Protein AF-A0A2S2QW26-F1 (afdb_monomer_lite)

Foldseek 3Di:
DVVVVVVVVVVVVVVVVVVVVVVVVVVVVVVPDPPDDPDDPVRVVVVVVCVVAWDADPVRDIGGHDDDDDCVVVVCPCVVVVVVVVVVVVVVVCVVDVVVVCVVVPPD

Secondary structure (DSSP, 8-state):
-HHHHHHHHHHHHHHHHHHHHHHHHHHHHHH---SS----HHHHHHHHHHHHHEEE-TTSPEEE---PPTTHHHHTTTHHHHHHHHHHHHHHHHHH-HHHHHHHHT--

Organism: NCBI:txid143950

Sequence (108 aa):
MNDIKLNSYLSTKKHQYELLDDKIELFWKMEELPSKHIFTDEQKLYLTHFSENVYQNEDGKSIVKLPFKVNCNQQLGNSFNSALRRFLSLEKRLLKDSELNVKYKCLC

Structure (mmCIF, N/CA/C/O backbone):
data_AF-A0A2S2QW26-F1
#
_entry.id   AF-A0A2S2QW26-F1
#
loop_
_atom_site.group_PDB
_atom_site.id
_atom_site.type_symbol
_atom_site.label_atom_id
_atom_site.label_alt_id
_atom_site.label_comp_id
_atom_site.label_asym_id
_atom_site.label_entity_id
_atom_site.label_seq_id
_atom_site.pdbx_PDB_ins_code
_atom_site.Cartn_x
_atom_site.Cartn_y
_atom_site.Cartn_z
_atom_site.occupancy
_atom_site.B_iso_or_equiv
_atom_site.auth_seq_id
_atom_site.auth_comp_id
_atom_site.auth_asym_id
_atom_site.auth_atom_id
_atom_site.pdbx_PDB_model_num
ATOM 1 N N . MET A 1 1 ? -60.971 -8.876 40.908 1.00 54.41 1 MET A N 1
ATOM 2 C CA . MET A 1 1 ? -59.787 -9.766 41.044 1.00 54.41 1 MET A CA 1
ATOM 3 C C . MET A 1 1 ? -58.929 -9.795 39.770 1.00 54.41 1 MET A C 1
ATOM 5 O O . MET A 1 1 ? -57.712 -9.774 39.891 1.00 54.41 1 MET A O 1
ATOM 9 N N . ASN A 1 2 ? -59.525 -9.813 38.566 1.00 59.94 2 ASN A N 1
ATOM 10 C CA . ASN A 1 2 ? -58.796 -9.898 37.288 1.00 59.94 2 ASN A CA 1
ATOM 11 C C . ASN A 1 2 ? -58.067 -8.605 36.878 1.00 59.94 2 ASN A C 1
ATOM 13 O O . ASN A 1 2 ? -56.944 -8.688 36.390 1.00 59.94 2 ASN A O 1
ATOM 17 N N . ASP A 1 3 ? -58.632 -7.427 37.157 1.00 64.19 3 ASP A N 1
ATOM 18 C CA . ASP A 1 3 ? -58.016 -6.144 36.773 1.00 64.19 3 ASP A CA 1
ATOM 19 C C . ASP A 1 3 ? -56.718 -5.854 37.535 1.00 64.19 3 ASP A C 1
ATOM 21 O O . ASP A 1 3 ? -55.751 -5.345 36.980 1.00 64.19 3 ASP A O 1
ATOM 25 N N . ILE A 1 4 ? -56.651 -6.264 38.804 1.00 70.69 4 ILE A N 1
ATOM 26 C CA . ILE A 1 4 ? -55.452 -6.117 39.645 1.00 70.69 4 ILE A CA 1
ATOM 27 C C . ILE A 1 4 ? -54.311 -6.989 39.102 1.00 70.69 4 ILE A C 1
ATOM 29 O O . ILE A 1 4 ? -53.164 -6.551 39.041 1.00 70.69 4 ILE A O 1
ATOM 33 N N . LYS A 1 5 ? -54.638 -8.206 38.649 1.00 74.50 5 LYS A N 1
ATOM 34 C CA . LYS A 1 5 ? -53.684 -9.152 38.053 1.00 74.50 5 LYS A CA 1
ATOM 35 C C . LYS A 1 5 ? -53.174 -8.673 36.691 1.00 74.50 5 LYS A C 1
ATOM 37 O O . LYS A 1 5 ? -51.989 -8.819 36.391 1.00 74.50 5 LYS A O 1
ATOM 42 N N . LEU A 1 6 ? -54.055 -8.079 35.885 1.00 74.06 6 LEU A N 1
ATOM 43 C CA . LEU A 1 6 ? -53.692 -7.499 34.594 1.00 74.06 6 LEU A CA 1
ATOM 44 C C . LEU A 1 6 ? -52.777 -6.282 34.777 1.00 74.06 6 LEU A C 1
ATOM 46 O O . LEU A 1 6 ? -51.731 -6.201 34.141 1.00 74.06 6 LEU A O 1
ATOM 50 N N . ASN A 1 7 ? -53.101 -5.396 35.720 1.00 77.81 7 ASN A N 1
ATOM 51 C CA . ASN A 1 7 ? -52.278 -4.229 36.035 1.00 77.81 7 ASN A CA 1
ATOM 52 C C . ASN A 1 7 ? -50.908 -4.616 36.610 1.00 77.81 7 ASN A C 1
ATOM 54 O O . ASN A 1 7 ? -49.900 -4.016 36.235 1.00 77.81 7 ASN A O 1
ATOM 58 N N . SER A 1 8 ? -50.829 -5.657 37.450 1.00 81.62 8 SER A N 1
ATOM 59 C CA . SER A 1 8 ? -49.536 -6.154 37.937 1.00 81.62 8 SER A CA 1
ATOM 60 C C . SER A 1 8 ? -48.674 -6.740 36.816 1.00 81.62 8 SER A C 1
ATOM 62 O O . SER A 1 8 ? -47.463 -6.524 36.806 1.00 81.62 8 SER A O 1
ATOM 64 N N . TYR A 1 9 ? -49.286 -7.443 35.854 1.00 74.81 9 TYR A N 1
ATOM 65 C CA . TYR A 1 9 ? -48.593 -8.006 34.689 1.00 74.81 9 TYR A CA 1
ATOM 66 C C . TYR A 1 9 ? -48.096 -6.917 33.731 1.00 74.81 9 TYR A C 1
ATOM 68 O O . TYR A 1 9 ? -46.954 -6.954 33.280 1.00 74.81 9 TYR A O 1
ATOM 76 N N . LEU A 1 10 ? -48.928 -5.912 33.454 1.00 76.81 10 LEU A N 1
ATOM 77 C CA . LEU A 1 10 ? -48.550 -4.777 32.611 1.00 76.81 10 LEU A CA 1
ATOM 78 C C . LEU A 1 10 ? -47.431 -3.946 33.252 1.00 76.81 10 LEU A C 1
ATOM 80 O O . LEU A 1 10 ? -46.500 -3.549 32.558 1.00 76.81 10 LEU A O 1
ATOM 84 N N . SER A 1 11 ? -47.472 -3.751 34.574 1.00 79.75 11 SER A N 1
ATOM 85 C CA . SER A 1 11 ? -46.422 -3.055 35.328 1.00 79.75 11 SER A CA 1
ATOM 86 C C . SER A 1 11 ? -45.085 -3.809 35.300 1.00 79.75 11 SER A C 1
ATOM 88 O O . SER A 1 11 ? -44.043 -3.225 35.015 1.00 79.75 11 SER A O 1
ATOM 90 N N . THR A 1 12 ? -45.107 -5.133 35.490 1.00 74.06 12 THR A N 1
ATOM 91 C CA . THR A 1 12 ? -43.890 -5.963 35.396 1.00 74.06 12 THR A CA 1
ATOM 92 C C . THR A 1 12 ? -43.341 -6.037 33.977 1.00 74.06 12 THR A C 1
ATOM 94 O O . THR A 1 12 ? -42.130 -5.951 33.799 1.00 74.06 12 THR A O 1
ATOM 97 N N . LYS A 1 13 ? -44.200 -6.138 32.954 1.00 83.06 13 LYS A N 1
ATOM 98 C CA . LYS A 1 13 ? -43.773 -6.062 31.550 1.00 83.06 13 LYS A CA 1
ATOM 99 C C . LYS A 1 13 ? -43.137 -4.714 31.226 1.00 83.06 13 LYS A C 1
ATOM 101 O O . LYS A 1 13 ? -42.073 -4.695 30.623 1.00 83.06 13 LYS A O 1
ATOM 106 N N . LYS A 1 14 ? -43.752 -3.608 31.652 1.00 85.56 14 LYS A N 1
ATOM 107 C CA . LYS A 1 14 ? -43.215 -2.256 31.458 1.00 85.56 14 LYS A CA 1
ATOM 108 C C . LYS A 1 14 ? -41.837 -2.104 32.105 1.00 85.56 14 LYS A C 1
ATOM 110 O O . LYS A 1 14 ? -40.904 -1.691 31.431 1.00 85.56 14 LYS A O 1
ATOM 115 N N . HIS A 1 15 ? -41.695 -2.548 33.351 1.00 82.81 15 HIS A N 1
ATOM 116 C CA . HIS A 1 15 ? -40.413 -2.523 34.050 1.00 82.81 15 HIS A CA 1
ATOM 117 C C . HIS A 1 15 ? -39.346 -3.396 33.364 1.00 82.81 15 HIS A C 1
ATOM 119 O O . HIS A 1 15 ? -38.180 -3.023 33.307 1.00 82.81 15 HIS A O 1
ATOM 125 N N . GLN A 1 16 ? -39.730 -4.543 32.792 1.00 85.06 16 GLN A N 1
ATOM 126 C CA . GLN A 1 16 ? -38.810 -5.367 32.002 1.00 85.06 16 GLN A CA 1
ATOM 127 C C . GLN A 1 16 ? -38.340 -4.684 30.712 1.00 85.06 16 GLN A C 1
ATOM 129 O O . GLN A 1 16 ? -37.189 -4.885 30.333 1.00 85.06 16 GLN A O 1
ATOM 134 N N . TYR A 1 17 ? -39.200 -3.906 30.046 1.00 87.38 17 TYR A N 1
ATOM 135 C CA . TYR A 1 17 ? -38.806 -3.128 28.868 1.00 87.38 17 TYR A CA 1
ATOM 136 C C . TYR A 1 17 ? -37.903 -1.948 29.241 1.00 87.38 17 TYR A C 1
ATOM 138 O O . TYR A 1 17 ? -36.896 -1.753 28.577 1.00 87.38 17 TYR A O 1
ATOM 146 N N . GLU A 1 18 ? -38.185 -1.244 30.341 1.00 88.44 18 GLU A N 1
ATOM 147 C CA . GLU A 1 18 ? -37.310 -0.178 30.861 1.00 88.44 18 GLU A CA 1
ATOM 148 C C . GLU A 1 18 ? -35.910 -0.721 31.200 1.00 88.44 18 GLU A C 1
ATOM 150 O O . GLU A 1 18 ? -34.906 -0.192 30.737 1.00 88.44 18 GLU A O 1
ATOM 155 N N . LEU A 1 19 ? -35.832 -1.864 31.894 1.00 91.00 19 LEU A N 1
ATOM 156 C CA . LEU A 1 19 ? -34.559 -2.537 32.188 1.00 91.00 19 LEU A CA 1
ATOM 157 C C . LEU A 1 19 ? -33.802 -3.007 30.937 1.00 91.00 19 LEU A C 1
ATOM 159 O O . LEU A 1 19 ? -32.590 -3.228 31.001 1.00 91.00 19 LEU A O 1
ATOM 163 N N . LEU A 1 20 ? -34.507 -3.268 29.835 1.00 91.94 20 LEU A N 1
ATOM 164 C CA . LEU A 1 20 ? -33.889 -3.657 28.571 1.00 91.94 20 LEU A CA 1
ATOM 165 C C . LEU A 1 20 ? -33.363 -2.430 27.827 1.00 91.94 20 LEU A C 1
ATOM 167 O O . LEU A 1 20 ? -32.231 -2.479 27.351 1.00 91.94 20 LEU A O 1
ATOM 171 N N . ASP A 1 21 ? -34.140 -1.351 27.775 1.00 93.62 21 ASP A N 1
ATOM 172 C CA . ASP A 1 21 ? -33.726 -0.079 27.179 1.00 93.62 21 ASP A CA 1
ATOM 173 C C . ASP A 1 21 ? -32.471 0.461 27.872 1.00 93.62 21 ASP A C 1
ATOM 175 O O . ASP A 1 21 ? -31.499 0.774 27.188 1.00 93.62 21 ASP A O 1
ATOM 179 N N . ASP A 1 22 ? -32.413 0.422 29.208 1.00 92.12 22 ASP A N 1
ATOM 180 C CA . ASP A 1 22 ? -31.226 0.821 29.977 1.00 92.12 22 ASP A CA 1
ATOM 181 C C . ASP A 1 22 ? -29.981 0.001 29.591 1.00 92.12 22 ASP A C 1
ATOM 183 O O . ASP A 1 22 ? -28.865 0.517 29.495 1.00 92.12 22 ASP A O 1
ATOM 187 N N . LYS A 1 23 ? -30.158 -1.306 29.355 1.00 91.62 23 LYS A N 1
ATOM 188 C CA . LYS A 1 23 ? -29.066 -2.202 28.947 1.00 91.62 23 LYS A CA 1
ATOM 189 C C . LYS A 1 23 ? -28.625 -1.957 27.512 1.00 91.62 23 LYS A C 1
ATOM 191 O O . LYS A 1 23 ? -27.433 -2.058 27.235 1.00 91.62 23 LYS A O 1
ATOM 196 N N . ILE A 1 24 ? -29.562 -1.666 26.613 1.00 91.12 24 ILE A N 1
ATOM 197 C CA . ILE A 1 24 ? -29.266 -1.329 25.219 1.00 91.12 24 ILE A CA 1
ATOM 198 C C . ILE A 1 24 ? -28.552 0.024 25.158 1.00 91.12 24 ILE A C 1
ATOM 200 O O . ILE A 1 24 ? -27.545 0.147 24.467 1.00 91.12 24 ILE A O 1
ATOM 204 N N . GLU A 1 25 ? -29.000 1.019 25.921 1.00 90.69 25 GLU A N 1
ATOM 205 C CA . GLU A 1 25 ? -28.332 2.317 26.019 1.00 90.69 25 GLU A CA 1
ATOM 206 C C . GLU A 1 25 ? -26.911 2.172 26.578 1.00 90.69 25 GLU A C 1
ATOM 208 O O . GLU A 1 25 ? -25.964 2.737 26.029 1.00 90.69 25 GLU A O 1
ATOM 213 N N . LEU A 1 26 ? -26.732 1.369 27.633 1.00 89.44 26 LEU A N 1
ATOM 214 C CA . LEU A 1 26 ? -25.410 1.075 28.182 1.00 89.44 26 LEU A CA 1
ATOM 215 C C . LEU A 1 26 ? -24.516 0.354 27.165 1.00 89.44 26 LEU A C 1
ATOM 217 O O . LEU A 1 26 ? -23.337 0.681 27.063 1.00 89.44 26 LEU A O 1
ATOM 221 N N . PHE A 1 27 ? -25.065 -0.599 26.409 1.00 88.25 27 PHE A N 1
ATOM 222 C CA . PHE A 1 27 ? -24.343 -1.300 25.348 1.00 88.25 27 PHE A CA 1
ATOM 223 C C . PHE A 1 27 ? -23.797 -0.312 24.309 1.00 88.25 27 PHE A C 1
ATOM 225 O O . PHE A 1 27 ? -22.596 -0.314 24.041 1.00 88.25 27 PHE A O 1
ATOM 232 N N . TRP A 1 28 ? -24.641 0.595 23.808 1.00 88.31 28 TRP A N 1
ATOM 233 C CA . TRP A 1 28 ? -24.219 1.602 22.833 1.00 88.31 28 TRP A CA 1
ATOM 234 C C . TRP A 1 28 ? -23.196 2.588 23.402 1.00 88.31 28 TRP A C 1
ATOM 236 O O . TRP A 1 28 ? -22.207 2.879 22.738 1.00 88.31 28 TRP A O 1
ATOM 246 N N . LYS A 1 29 ? -23.358 3.033 24.654 1.00 84.75 29 LYS A N 1
ATOM 247 C CA . LYS A 1 29 ? -22.377 3.904 25.327 1.00 84.75 29 LYS A CA 1
ATOM 248 C C . LYS A 1 29 ? -21.024 3.232 25.563 1.00 84.75 29 LYS A C 1
ATOM 250 O O . LYS A 1 29 ? -20.013 3.922 25.632 1.00 84.75 29 LYS A O 1
ATOM 255 N N . MET A 1 30 ? -20.990 1.909 25.735 1.00 80.12 30 MET A N 1
ATOM 256 C CA . MET A 1 30 ? -19.732 1.171 25.890 1.00 80.12 30 MET A CA 1
ATOM 257 C C . MET A 1 30 ? -18.992 0.978 24.562 1.00 80.12 30 MET A C 1
ATOM 259 O O . MET A 1 30 ? -17.763 0.925 24.569 1.00 80.12 30 MET A O 1
ATOM 263 N N . GLU A 1 31 ? -19.710 0.870 23.442 1.00 75.25 31 GLU A N 1
ATOM 264 C CA . GLU A 1 31 ? -19.109 0.805 22.102 1.00 75.25 31 GLU A CA 1
ATOM 265 C C . GLU A 1 31 ? -18.809 2.187 21.503 1.00 75.25 31 GLU A C 1
ATOM 267 O O . GLU A 1 31 ? -18.020 2.287 20.559 1.00 75.25 31 GLU A O 1
ATOM 272 N N . GLU A 1 32 ? -19.390 3.259 22.050 1.00 77.12 32 GLU A N 1
ATOM 273 C CA . GLU A 1 32 ? -19.036 4.628 21.685 1.00 77.12 32 GLU A CA 1
ATOM 274 C C . GLU A 1 32 ? -17.559 4.898 21.999 1.00 77.12 32 GLU A C 1
ATOM 276 O O . GLU A 1 32 ? -17.134 5.108 23.137 1.00 77.12 32 GLU A O 1
ATOM 281 N N . LEU A 1 33 ? -16.751 4.907 20.939 1.00 69.06 33 LEU A N 1
ATOM 282 C CA . LEU A 1 33 ? -15.357 5.314 21.009 1.00 69.06 33 LEU A CA 1
ATOM 283 C C . LEU A 1 33 ? -15.279 6.781 21.465 1.00 69.06 33 LEU A C 1
ATOM 285 O O . LEU A 1 33 ? -16.055 7.620 20.995 1.00 69.06 33 LEU A O 1
ATOM 289 N N . PRO A 1 34 ? -14.323 7.140 22.339 1.00 72.12 34 PRO A N 1
ATOM 290 C CA . PRO A 1 34 ? -14.153 8.524 22.751 1.00 72.12 34 PRO A CA 1
ATOM 291 C C . PRO A 1 34 ? -13.920 9.421 21.528 1.00 72.12 34 PRO A C 1
ATOM 293 O O . PRO A 1 34 ? -13.052 9.153 20.698 1.00 72.12 34 PRO A O 1
ATOM 296 N N . SER A 1 35 ? -14.659 10.537 21.457 1.00 67.56 35 SER A N 1
ATOM 297 C CA . SER A 1 35 ? -14.610 11.528 20.362 1.00 67.56 35 SER A CA 1
ATOM 298 C C . SER A 1 35 ? -13.192 12.025 20.030 1.00 67.56 35 SER A C 1
ATOM 300 O O . SER A 1 35 ? -12.931 12.477 18.914 1.00 67.56 35 SER A O 1
ATOM 302 N N . LYS A 1 36 ? -12.256 11.923 20.982 1.00 67.50 36 LYS A N 1
ATOM 303 C CA . LYS A 1 36 ? -10.846 12.270 20.811 1.00 67.50 36 LYS A CA 1
ATOM 304 C C . LYS A 1 36 ? -9.981 11.038 21.064 1.00 67.50 36 LYS A C 1
ATOM 306 O O . LYS A 1 36 ? -9.629 10.737 22.203 1.00 67.50 36 LYS A O 1
ATOM 311 N N . HIS A 1 37 ? -9.603 10.349 19.993 1.00 70.06 37 HIS A N 1
ATOM 312 C CA . HIS A 1 37 ? -8.582 9.312 20.074 1.00 70.06 37 HIS A CA 1
ATOM 313 C C . HIS A 1 37 ? -7.209 9.962 20.263 1.00 70.06 37 HIS A C 1
ATOM 315 O O . HIS A 1 37 ? -6.665 10.595 19.357 1.00 70.06 37 HIS A O 1
ATOM 321 N N . ILE A 1 38 ? -6.635 9.810 21.455 1.00 78.88 38 ILE A N 1
ATOM 322 C CA . ILE A 1 38 ? -5.210 10.061 21.664 1.00 78.88 38 ILE A CA 1
ATOM 323 C C . ILE A 1 38 ? -4.493 8.810 21.169 1.00 78.88 38 ILE A C 1
ATOM 325 O O . ILE A 1 38 ? -4.459 7.793 21.858 1.00 78.88 38 ILE A O 1
ATOM 329 N N . PHE A 1 39 ? -3.971 8.867 19.947 1.00 82.25 39 PHE A N 1
ATOM 330 C CA . PHE A 1 39 ? -3.172 7.773 19.414 1.00 82.25 39 PHE A CA 1
ATOM 331 C C . PHE A 1 39 ? -1.820 7.718 20.116 1.00 82.25 39 PHE A C 1
ATOM 333 O O . PHE A 1 39 ? -1.151 8.747 20.276 1.00 82.25 39 PHE A O 1
ATOM 340 N N . THR A 1 40 ? -1.399 6.511 20.487 1.00 87.31 40 THR A N 1
ATOM 341 C CA . THR A 1 40 ? -0.004 6.262 20.856 1.00 87.31 40 THR A CA 1
ATOM 342 C C . THR A 1 40 ? 0.898 6.532 19.652 1.00 87.31 40 THR A C 1
ATOM 344 O O . THR A 1 40 ? 0.447 6.534 18.503 1.00 87.31 40 THR A O 1
ATOM 347 N N . ASP A 1 41 ? 2.186 6.764 19.883 1.00 89.38 41 ASP A N 1
ATOM 348 C CA . ASP A 1 41 ? 3.107 7.032 18.774 1.00 89.38 41 ASP A CA 1
ATOM 349 C C . ASP A 1 41 ? 3.249 5.825 17.831 1.00 89.38 41 ASP A C 1
ATOM 351 O O . ASP A 1 41 ? 3.340 6.004 16.617 1.00 89.38 41 ASP A O 1
ATOM 355 N N . GLU A 1 42 ? 3.134 4.598 18.353 1.00 89.62 42 GLU A N 1
ATOM 356 C CA . GLU A 1 42 ? 3.029 3.383 17.533 1.00 89.62 42 GLU A CA 1
ATOM 357 C C . GLU A 1 42 ? 1.778 3.380 16.651 1.00 89.62 42 GLU A C 1
ATOM 359 O O . GLU A 1 42 ? 1.855 3.075 15.460 1.00 89.62 42 GLU A O 1
ATOM 364 N N . GLN A 1 43 ? 0.621 3.749 17.207 1.00 88.75 43 GLN A N 1
ATOM 365 C CA . GLN A 1 43 ? -0.624 3.815 16.445 1.00 88.75 43 GLN A CA 1
ATOM 366 C C . GLN A 1 43 ? -0.543 4.870 15.344 1.00 88.75 43 GLN A C 1
ATOM 368 O O . GLN A 1 43 ? -0.964 4.605 14.221 1.00 88.75 43 GLN A O 1
ATOM 373 N N . LYS A 1 44 ? 0.043 6.040 15.628 1.00 90.88 44 LYS A N 1
ATOM 374 C CA . LYS A 1 44 ? 0.281 7.066 14.602 1.00 90.88 44 LYS A CA 1
ATOM 375 C C . LYS A 1 44 ? 1.1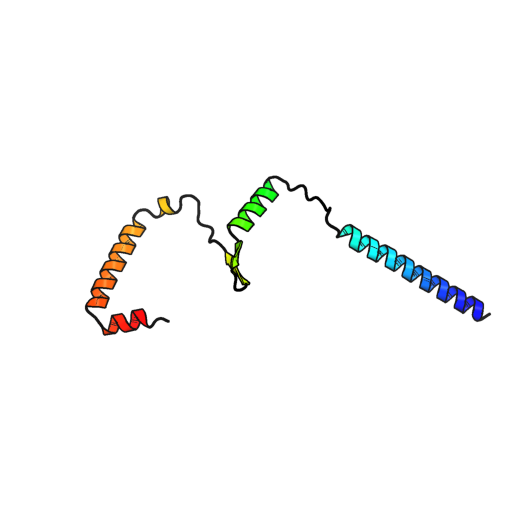66 6.527 13.484 1.00 90.88 44 LYS A C 1
ATOM 377 O O . LYS A 1 44 ? 0.823 6.694 12.320 1.00 90.88 44 LYS A O 1
ATOM 382 N N . LEU A 1 45 ? 2.265 5.851 13.823 1.00 90.25 45 LEU A N 1
ATOM 383 C CA . LEU A 1 45 ? 3.165 5.256 12.837 1.00 90.25 45 LEU A CA 1
ATOM 384 C C . LEU A 1 45 ? 2.441 4.229 11.956 1.00 90.25 45 LEU A C 1
ATOM 386 O O . LEU A 1 45 ? 2.589 4.260 10.736 1.00 90.25 45 LEU A O 1
ATOM 390 N N . TYR A 1 46 ? 1.632 3.355 12.557 1.00 87.81 46 TYR A N 1
ATOM 391 C CA . TYR A 1 46 ? 0.829 2.379 11.824 1.00 87.81 46 TYR A CA 1
ATOM 392 C C . TYR A 1 46 ? -0.188 3.050 10.895 1.00 87.81 46 TYR A C 1
ATOM 394 O O . TYR A 1 46 ? -0.292 2.665 9.733 1.00 87.81 46 TYR A O 1
ATOM 402 N N . LEU A 1 47 ? -0.915 4.060 11.380 1.00 90.19 47 LEU A N 1
ATOM 403 C CA . LEU A 1 47 ? -1.914 4.779 10.588 1.00 90.19 47 LEU A CA 1
ATOM 404 C C . LEU A 1 47 ? -1.276 5.504 9.402 1.00 90.19 47 LEU A C 1
ATOM 406 O O . LEU A 1 47 ? -1.795 5.410 8.292 1.00 90.19 47 LEU A O 1
ATOM 410 N N . THR A 1 48 ? -0.137 6.165 9.618 1.00 90.56 48 THR A N 1
ATOM 411 C CA . THR A 1 48 ? 0.643 6.793 8.544 1.00 90.56 48 THR A CA 1
ATOM 412 C C . THR A 1 48 ? 1.129 5.752 7.541 1.00 90.56 48 THR A C 1
ATOM 414 O O . THR A 1 48 ? 0.934 5.907 6.342 1.00 90.56 48 THR A O 1
ATOM 417 N N . HIS A 1 49 ? 1.698 4.638 8.009 1.00 90.19 49 HIS A N 1
ATOM 418 C CA . HIS A 1 49 ? 2.125 3.568 7.114 1.00 90.19 49 HIS A CA 1
ATOM 419 C C . HIS A 1 49 ? 0.944 2.998 6.316 1.00 90.19 49 HIS A C 1
ATOM 421 O O . HIS A 1 49 ? 1.071 2.722 5.126 1.00 90.19 49 HIS A O 1
ATOM 427 N N . PHE A 1 50 ? -0.216 2.811 6.940 1.00 89.50 50 PHE A N 1
ATOM 428 C CA . PHE A 1 50 ? -1.400 2.309 6.256 1.00 89.50 50 PHE A CA 1
ATOM 429 C C . PHE A 1 50 ? -1.881 3.285 5.179 1.00 89.50 50 PHE A C 1
ATOM 431 O O . PHE A 1 50 ? -2.061 2.862 4.043 1.00 89.50 50 PHE A O 1
ATOM 438 N N . SER A 1 51 ? -2.021 4.576 5.491 1.00 89.00 51 SER A N 1
ATOM 439 C CA . SER A 1 51 ? -2.493 5.576 4.524 1.00 89.00 51 SER A CA 1
ATOM 440 C C . SER A 1 51 ? -1.526 5.786 3.354 1.00 89.00 51 SER A C 1
ATOM 442 O O . SER A 1 51 ? -1.960 6.006 2.227 1.00 89.00 51 SER A O 1
ATOM 444 N N . GLU A 1 52 ? -0.219 5.663 3.587 1.00 89.44 52 GLU A N 1
ATOM 445 C CA . GLU A 1 52 ? 0.800 5.769 2.537 1.00 89.44 52 GLU A CA 1
ATOM 446 C C . GLU A 1 52 ? 0.859 4.542 1.617 1.00 89.44 52 GLU A C 1
ATOM 448 O O . GLU A 1 52 ? 1.287 4.644 0.463 1.00 89.44 52 GLU A O 1
ATOM 453 N N . ASN A 1 53 ? 0.482 3.363 2.122 1.00 91.62 53 ASN A N 1
ATOM 454 C CA . ASN A 1 53 ? 0.628 2.102 1.396 1.00 91.62 53 ASN A CA 1
ATOM 455 C C . ASN A 1 53 ? -0.703 1.517 0.915 1.00 91.62 53 ASN A C 1
ATOM 457 O O . ASN A 1 53 ? -0.673 0.619 0.078 1.00 91.62 53 ASN A O 1
ATOM 461 N N . VAL A 1 54 ? -1.846 1.989 1.413 1.00 92.94 54 VAL A N 1
ATOM 462 C CA . VAL A 1 54 ? -3.176 1.468 1.086 1.00 92.94 54 VAL A CA 1
ATOM 463 C C . VAL A 1 54 ? -4.121 2.627 0.798 1.00 92.94 54 VAL A C 1
ATOM 465 O O . VAL A 1 54 ? -4.432 3.423 1.679 1.00 92.94 54 VAL A O 1
ATOM 468 N N . TYR A 1 55 ? -4.617 2.700 -0.434 1.00 91.00 55 TYR A N 1
ATOM 469 C CA . TYR A 1 55 ? -5.603 3.702 -0.841 1.00 91.00 55 TYR A CA 1
ATOM 470 C C . TYR A 1 55 ? -6.560 3.137 -1.889 1.00 91.00 55 TYR A C 1
ATOM 472 O O . TYR A 1 55 ? -6.273 2.124 -2.522 1.00 91.00 55 TYR A O 1
ATOM 480 N N . GLN A 1 56 ? -7.712 3.776 -2.072 1.00 92.94 56 GLN A N 1
ATOM 481 C CA . GLN A 1 56 ? -8.650 3.429 -3.139 1.00 92.94 56 GLN A CA 1
ATOM 482 C C . GLN A 1 56 ? -8.436 4.348 -4.340 1.00 92.94 56 GLN A C 1
ATOM 484 O O . GLN A 1 56 ? -8.212 5.546 -4.171 1.00 92.94 56 GLN A O 1
ATOM 489 N N . ASN A 1 57 ? -8.473 3.786 -5.547 1.00 89.25 57 ASN A N 1
ATOM 490 C CA . ASN A 1 57 ? -8.491 4.586 -6.768 1.00 89.25 57 ASN A CA 1
ATOM 491 C C . ASN A 1 57 ? -9.906 5.139 -7.042 1.00 89.25 57 ASN A C 1
ATOM 493 O O . ASN A 1 57 ? -10.869 4.765 -6.371 1.00 89.25 57 ASN A O 1
ATOM 497 N N . GLU A 1 58 ? -10.041 6.000 -8.052 1.00 92.75 58 GLU A N 1
ATOM 498 C CA . GLU A 1 58 ? -11.330 6.598 -8.445 1.00 92.75 58 GLU A CA 1
ATOM 499 C C . GLU A 1 58 ? -12.388 5.552 -8.852 1.00 92.75 58 GLU A C 1
ATOM 501 O O . GLU A 1 58 ? -13.583 5.793 -8.710 1.00 92.75 58 GLU A O 1
ATOM 506 N N . ASP A 1 59 ? -11.957 4.356 -9.267 1.00 92.88 59 ASP A N 1
ATOM 507 C CA . ASP A 1 59 ? -12.832 3.228 -9.615 1.00 92.88 59 ASP A CA 1
ATOM 508 C C . ASP A 1 59 ? -13.236 2.364 -8.402 1.00 92.88 59 ASP A C 1
ATOM 510 O O . ASP A 1 59 ? -13.858 1.312 -8.567 1.00 92.88 59 ASP A O 1
ATOM 514 N N . GLY A 1 60 ? -12.829 2.738 -7.184 1.00 90.62 60 GLY A N 1
ATOM 515 C CA . GLY A 1 60 ? -13.116 1.996 -5.952 1.00 90.62 60 GLY A CA 1
ATOM 516 C C . GLY A 1 60 ? -12.256 0.746 -5.728 1.00 90.62 60 GLY A C 1
ATOM 517 O O . GLY A 1 60 ? -12.535 -0.048 -4.828 1.00 90.62 60 GLY A O 1
ATOM 518 N N . LYS A 1 61 ? -11.195 0.539 -6.515 1.00 91.69 61 LYS A N 1
ATOM 519 C CA . LYS A 1 61 ? -10.237 -0.558 -6.318 1.00 91.69 61 LYS A CA 1
ATOM 520 C C . LYS A 1 61 ? -9.215 -0.189 -5.250 1.00 91.69 61 LYS A C 1
ATOM 522 O O . LYS A 1 61 ? -8.592 0.868 -5.315 1.00 91.69 61 LYS A O 1
ATOM 527 N N . SER A 1 62 ? -8.984 -1.104 -4.314 1.00 90.31 62 SER A N 1
ATOM 528 C CA . SER A 1 62 ? -7.928 -0.965 -3.309 1.00 90.31 62 SER A CA 1
ATOM 529 C C . SER A 1 62 ? -6.551 -1.202 -3.931 1.00 90.31 62 SER A C 1
ATOM 531 O O . SER A 1 62 ? -6.248 -2.297 -4.407 1.00 90.31 62 SER A O 1
ATOM 533 N N . ILE A 1 63 ? -5.707 -0.178 -3.896 1.00 91.12 63 ILE A N 1
ATOM 534 C CA . ILE A 1 63 ? -4.303 -0.217 -4.282 1.00 91.12 63 ILE A CA 1
ATOM 535 C C . ILE A 1 63 ? -3.467 -0.421 -3.023 1.00 91.12 63 ILE A C 1
ATOM 537 O O . ILE A 1 63 ? -3.545 0.366 -2.082 1.00 91.12 63 ILE A O 1
ATOM 541 N N . VAL A 1 64 ? -2.663 -1.484 -3.019 1.00 91.62 64 VAL A N 1
ATOM 542 C CA . VAL A 1 64 ? -1.746 -1.820 -1.924 1.00 91.62 64 VAL A CA 1
ATOM 543 C C . VAL A 1 64 ? -0.318 -1.797 -2.449 1.00 91.62 64 VAL A C 1
ATOM 545 O O . VAL A 1 64 ? 0.014 -2.481 -3.420 1.00 91.62 64 VAL A O 1
ATOM 548 N N . LYS A 1 65 ? 0.548 -1.023 -1.801 1.00 88.56 65 LYS A N 1
ATOM 549 C CA . LYS A 1 65 ? 1.975 -0.985 -2.101 1.00 88.56 65 LYS A CA 1
ATOM 550 C C . LYS A 1 65 ? 2.645 -2.252 -1.578 1.00 88.56 65 LYS A C 1
AT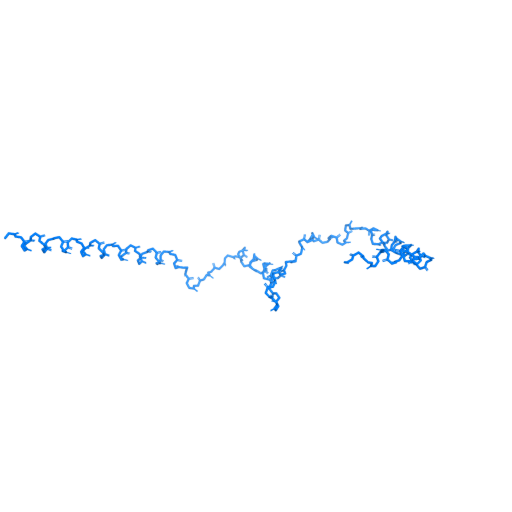OM 552 O O . LYS A 1 65 ? 2.512 -2.613 -0.411 1.00 88.56 65 LYS A O 1
ATOM 557 N N . LEU A 1 66 ? 3.384 -2.930 -2.455 1.00 84.94 66 LEU A N 1
ATOM 558 C CA . LEU A 1 66 ? 4.094 -4.153 -2.095 1.00 84.94 66 LEU A CA 1
ATOM 559 C C . LEU A 1 66 ? 5.215 -3.834 -1.083 1.00 84.94 66 LEU A C 1
ATOM 561 O O . LEU A 1 66 ? 6.013 -2.923 -1.337 1.00 84.94 66 LEU A O 1
ATOM 565 N N . PRO A 1 67 ? 5.316 -4.568 0.042 1.00 81.56 67 PRO A N 1
ATOM 566 C CA . PRO A 1 67 ? 6.313 -4.295 1.067 1.00 81.56 67 PRO A CA 1
ATOM 567 C C . PRO A 1 67 ? 7.686 -4.797 0.614 1.00 81.56 67 PRO A C 1
ATOM 569 O O . PRO A 1 67 ? 8.062 -5.953 0.817 1.00 81.56 67 PRO A O 1
ATOM 572 N N . PHE A 1 68 ? 8.460 -3.919 -0.015 1.00 79.62 68 PHE A N 1
ATOM 573 C CA . PHE A 1 68 ? 9.864 -4.186 -0.299 1.00 79.62 68 PHE A CA 1
ATOM 574 C C . PHE A 1 68 ? 10.724 -3.921 0.939 1.00 79.62 68 PHE A C 1
ATOM 576 O O . PHE A 1 68 ? 10.511 -2.953 1.668 1.00 79.62 68 PHE A O 1
ATOM 583 N N . LYS A 1 69 ? 11.747 -4.756 1.157 1.00 78.56 69 LYS A N 1
ATOM 584 C CA . LYS A 1 69 ? 12.758 -4.490 2.188 1.00 78.56 69 LYS A CA 1
ATOM 585 C C . LYS A 1 69 ? 13.463 -3.163 1.892 1.00 78.56 69 LYS A C 1
ATOM 587 O O . LYS A 1 69 ? 13.795 -2.877 0.736 1.00 78.56 69 LYS A O 1
ATOM 592 N N . VAL A 1 70 ? 13.739 -2.389 2.941 1.00 73.56 70 VAL A N 1
ATOM 593 C CA . VAL A 1 70 ? 14.582 -1.189 2.849 1.00 73.56 70 VAL A CA 1
ATOM 594 C C . VAL A 1 70 ? 15.922 -1.597 2.228 1.00 73.56 70 VAL A C 1
ATOM 596 O O . VAL A 1 70 ? 16.506 -2.604 2.623 1.00 73.56 70 VAL A O 1
ATOM 599 N N . ASN A 1 71 ? 16.376 -0.856 1.216 1.00 68.50 71 ASN A N 1
ATOM 600 C CA . ASN A 1 71 ? 17.592 -1.145 0.444 1.00 68.50 71 ASN A CA 1
ATOM 601 C C . ASN A 1 71 ? 17.582 -2.448 -0.382 1.00 68.50 71 ASN A C 1
ATOM 603 O O . ASN A 1 71 ? 18.644 -2.899 -0.809 1.00 68.50 71 ASN A O 1
ATOM 607 N N . CYS A 1 72 ? 16.417 -3.033 -0.692 1.00 66.56 72 CYS A N 1
ATOM 608 C CA . CYS A 1 72 ? 16.342 -4.185 -1.605 1.00 66.56 72 CYS A CA 1
ATOM 609 C C . CYS A 1 72 ? 17.085 -3.932 -2.931 1.00 66.56 72 CYS A C 1
ATOM 611 O O . CYS A 1 72 ? 17.820 -4.797 -3.396 1.00 66.56 72 CYS A O 1
ATOM 613 N N . ASN A 1 73 ? 17.006 -2.713 -3.473 1.00 64.56 73 ASN A N 1
ATOM 614 C CA . ASN A 1 73 ? 17.709 -2.309 -4.694 1.00 64.56 73 ASN A CA 1
ATOM 615 C C . ASN A 1 73 ? 19.236 -2.500 -4.614 1.00 64.56 73 ASN A C 1
ATOM 617 O O . ASN A 1 73 ? 19.864 -2.792 -5.627 1.00 64.56 73 ASN A O 1
ATOM 621 N N . GLN A 1 74 ? 19.834 -2.386 -3.421 1.00 66.88 74 GLN A N 1
ATOM 622 C CA . GLN A 1 74 ? 21.268 -2.615 -3.205 1.00 66.88 74 GLN A CA 1
ATOM 62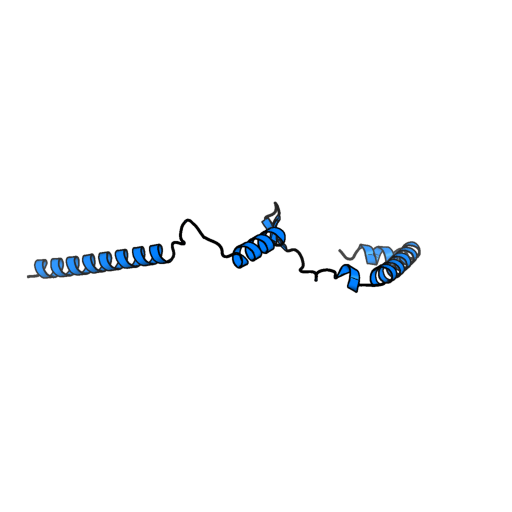3 C C . GLN A 1 74 ? 21.609 -4.115 -3.131 1.00 66.88 74 GLN A C 1
ATOM 625 O O . GLN A 1 74 ? 22.711 -4.512 -3.501 1.00 66.88 74 GLN A O 1
ATOM 630 N N . GLN A 1 75 ? 20.663 -4.967 -2.714 1.00 67.38 75 GLN A N 1
ATOM 631 C CA . GLN A 1 75 ? 20.846 -6.424 -2.620 1.00 67.38 75 GLN A CA 1
ATOM 632 C C . GLN A 1 75 ? 20.694 -7.153 -3.960 1.00 67.38 75 GLN A C 1
ATOM 634 O O . GLN A 1 75 ? 21.213 -8.257 -4.115 1.00 67.38 75 GLN A O 1
ATOM 639 N N . LEU A 1 76 ? 20.003 -6.562 -4.940 1.00 69.69 76 LEU A N 1
ATOM 640 C CA . LEU A 1 76 ? 19.794 -7.199 -6.246 1.00 69.69 76 LEU A CA 1
ATOM 641 C C . LEU A 1 76 ? 21.076 -7.303 -7.097 1.00 69.69 76 LEU A C 1
ATOM 643 O O . LEU A 1 76 ? 21.079 -8.030 -8.096 1.00 69.69 76 LEU A O 1
ATOM 647 N N . GLY A 1 77 ? 22.163 -6.617 -6.723 1.00 78.69 77 GLY A N 1
ATOM 648 C CA . GLY A 1 77 ? 23.463 -6.697 -7.396 1.00 78.69 77 GLY A CA 1
ATOM 649 C C . GLY A 1 77 ? 23.358 -6.548 -8.921 1.00 78.69 77 GLY A C 1
ATOM 650 O O . GLY A 1 77 ? 22.714 -5.641 -9.439 1.00 78.69 77 GLY A O 1
ATOM 651 N N . ASN A 1 78 ? 23.948 -7.489 -9.665 1.00 81.62 78 ASN A N 1
ATOM 652 C CA . ASN A 1 78 ? 23.948 -7.501 -11.136 1.00 81.62 78 ASN A CA 1
ATOM 653 C C . ASN A 1 78 ? 22.679 -8.102 -11.778 1.00 81.62 78 ASN A C 1
ATOM 655 O O . ASN A 1 78 ? 22.685 -8.410 -12.979 1.00 81.62 78 ASN A O 1
ATOM 659 N N . SER A 1 79 ? 21.595 -8.289 -11.015 1.00 86.06 79 SER A N 1
ATOM 660 C CA . SER A 1 79 ? 20.329 -8.822 -11.536 1.00 86.06 79 SER A CA 1
ATOM 661 C C . SER A 1 79 ? 19.796 -7.963 -12.683 1.00 86.06 79 SER A C 1
ATOM 663 O O . SER A 1 79 ? 19.470 -8.500 -13.741 1.00 86.06 79 SER A O 1
ATOM 665 N N . PHE A 1 80 ? 19.850 -6.632 -12.545 1.00 86.88 80 PHE A N 1
ATOM 666 C CA . PHE A 1 80 ? 19.432 -5.702 -13.597 1.00 86.88 80 PHE A CA 1
ATOM 667 C C . PHE A 1 80 ? 20.193 -5.927 -14.911 1.00 86.88 80 PHE A C 1
ATOM 669 O O . PHE A 1 80 ? 19.582 -6.168 -15.947 1.00 86.88 80 PHE A O 1
ATOM 676 N N . ASN A 1 81 ? 21.529 -5.945 -14.869 1.00 90.56 81 ASN A N 1
ATOM 677 C CA . ASN A 1 81 ? 22.361 -6.172 -16.057 1.00 90.56 81 ASN A CA 1
ATOM 678 C C . ASN A 1 81 ? 22.100 -7.544 -16.702 1.00 90.56 81 ASN A C 1
ATOM 680 O O . ASN A 1 81 ? 22.201 -7.715 -17.919 1.00 90.56 81 ASN A O 1
ATOM 684 N N . SER A 1 82 ? 21.771 -8.549 -15.892 1.00 91.31 82 SER A N 1
ATOM 685 C CA . SER A 1 82 ? 21.444 -9.893 -16.373 1.00 91.31 82 SER A CA 1
ATOM 686 C C . SER A 1 82 ? 20.060 -9.941 -17.024 1.00 91.31 82 SER A C 1
ATOM 688 O O . SER A 1 82 ? 19.923 -10.494 -18.116 1.00 91.31 82 SER A O 1
ATOM 690 N N . ALA A 1 83 ? 19.059 -9.313 -16.405 1.00 93.31 83 ALA A N 1
ATOM 691 C CA . ALA A 1 83 ? 17.716 -9.163 -16.954 1.00 93.31 83 ALA A CA 1
ATOM 692 C C . ALA A 1 83 ? 17.734 -8.352 -18.256 1.00 93.31 83 ALA A C 1
ATOM 694 O O . ALA A 1 83 ? 17.157 -8.788 -19.247 1.00 93.31 83 ALA A O 1
ATOM 695 N N . LEU A 1 84 ? 18.484 -7.247 -18.299 1.00 95.06 84 LEU A N 1
ATOM 696 C CA . LEU A 1 84 ? 18.627 -6.402 -19.482 1.00 95.06 84 LEU A CA 1
ATOM 697 C C . LEU A 1 84 ? 19.253 -7.164 -20.654 1.00 95.06 84 LEU A C 1
ATOM 699 O O . LEU A 1 84 ? 18.735 -7.124 -21.766 1.00 95.06 84 LEU A O 1
ATOM 703 N N . ARG A 1 85 ? 20.336 -7.916 -20.420 1.00 95.81 85 ARG A N 1
ATOM 704 C CA . ARG A 1 85 ? 20.951 -8.745 -21.472 1.00 95.81 85 ARG A CA 1
ATOM 705 C C . ARG A 1 85 ? 19.981 -9.788 -22.021 1.00 95.81 85 ARG A C 1
ATOM 707 O O . ARG A 1 85 ? 19.909 -9.970 -23.235 1.00 95.81 85 ARG A O 1
ATOM 714 N N . ARG A 1 86 ? 19.218 -10.447 -21.142 1.00 95.56 86 ARG A N 1
ATOM 715 C CA . ARG A 1 86 ? 18.179 -11.410 -21.543 1.00 95.56 86 ARG A CA 1
ATOM 716 C C . ARG A 1 86 ? 17.071 -10.735 -22.347 1.00 95.56 86 ARG A C 1
ATOM 718 O O . ARG A 1 86 ? 16.706 -11.254 -23.396 1.00 95.56 86 ARG A O 1
ATOM 725 N N . PHE A 1 87 ? 16.604 -9.572 -21.902 1.00 95.50 87 PHE A N 1
ATOM 726 C CA . PHE A 1 87 ? 15.596 -8.775 -22.593 1.00 95.50 87 PHE A CA 1
ATOM 727 C C . PHE A 1 87 ? 16.059 -8.369 -23.999 1.00 95.50 87 PHE A C 1
ATOM 729 O O . PHE A 1 87 ? 15.396 -8.691 -24.976 1.00 95.50 87 PHE A O 1
ATOM 736 N N . LEU A 1 88 ? 17.252 -7.783 -24.138 1.00 97.31 88 LEU A N 1
ATOM 737 C CA . LEU A 1 88 ? 17.798 -7.389 -25.444 1.00 97.31 88 LEU A CA 1
ATOM 738 C C . LEU A 1 88 ? 18.035 -8.586 -26.375 1.00 97.31 88 LEU A C 1
ATOM 740 O O . LEU A 1 88 ? 17.867 -8.484 -27.590 1.00 97.31 88 LEU A O 1
ATOM 744 N N . SER A 1 89 ? 18.443 -9.731 -25.823 1.00 96.50 89 SER A N 1
ATOM 745 C CA . SER A 1 89 ? 18.568 -10.966 -26.597 1.00 96.50 89 SER A CA 1
ATOM 746 C C . SER A 1 89 ? 17.210 -11.476 -27.077 1.00 96.50 89 SER A C 1
ATOM 748 O O . SER A 1 89 ? 17.126 -11.993 -28.192 1.00 96.50 89 SER A O 1
ATOM 750 N N . LEU A 1 90 ? 16.171 -11.360 -26.246 1.00 95.25 90 LEU A N 1
ATOM 751 C CA . LEU A 1 90 ? 14.809 -11.725 -26.610 1.00 95.25 90 LEU A CA 1
ATOM 752 C C . LEU A 1 90 ? 14.299 -10.806 -27.722 1.00 95.25 90 LEU A C 1
ATOM 754 O O . LEU A 1 90 ? 13.902 -11.322 -28.759 1.00 95.25 90 LEU A O 1
ATOM 758 N N . GLU A 1 91 ? 14.429 -9.487 -27.571 1.00 95.12 91 GLU A N 1
ATOM 759 C CA . GLU A 1 91 ? 14.042 -8.498 -28.588 1.00 95.12 91 GLU A CA 1
ATOM 760 C C . GLU A 1 91 ? 14.675 -8.807 -29.951 1.00 95.12 91 GLU A C 1
ATOM 762 O O . GLU A 1 91 ? 13.981 -8.924 -30.959 1.00 95.12 91 GLU A O 1
ATOM 767 N N . LYS A 1 92 ? 15.990 -9.068 -29.994 1.00 96.44 92 LYS A N 1
ATOM 768 C CA . LYS A 1 92 ? 16.681 -9.460 -31.238 1.00 96.44 92 LYS A CA 1
ATOM 769 C C . LYS A 1 92 ? 16.121 -10.737 -31.861 1.00 96.44 92 LYS A C 1
ATOM 771 O O . LYS A 1 92 ? 16.129 -10.868 -33.082 1.00 96.44 92 LYS A O 1
ATOM 776 N N . ARG A 1 93 ? 15.695 -11.700 -31.042 1.00 95.75 93 ARG A N 1
ATOM 777 C CA . ARG A 1 93 ? 15.132 -12.969 -31.514 1.00 95.75 93 ARG A CA 1
ATOM 778 C C . ARG A 1 93 ? 13.713 -12.772 -32.047 1.00 95.75 93 ARG A C 1
ATOM 780 O O . ARG A 1 93 ? 13.419 -13.274 -33.122 1.00 95.75 93 ARG A O 1
ATOM 787 N N . LEU A 1 94 ? 12.890 -11.978 -31.361 1.00 95.12 94 LEU A N 1
ATOM 788 C CA . LEU A 1 94 ? 11.535 -11.619 -31.798 1.00 95.12 94 LEU A CA 1
ATOM 789 C C . LEU A 1 94 ? 11.535 -10.748 -33.066 1.00 95.12 94 LEU A C 1
ATOM 791 O O . LEU A 1 94 ? 10.601 -10.813 -33.855 1.00 95.12 94 LEU A O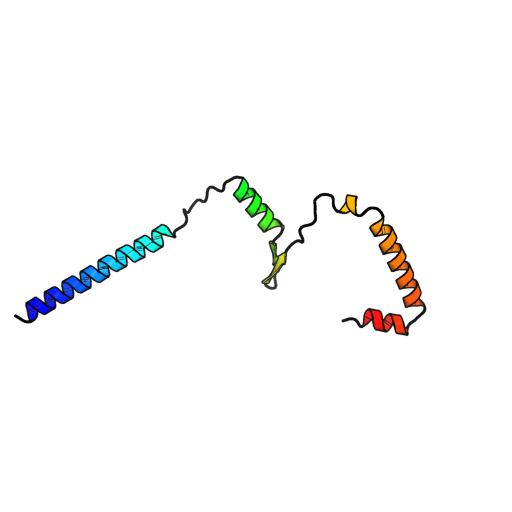 1
ATOM 795 N N . LEU A 1 95 ? 12.576 -9.943 -33.297 1.00 94.19 95 LEU A N 1
ATOM 796 C CA . LEU A 1 95 ? 12.728 -9.197 -34.553 1.00 94.19 95 LEU A CA 1
ATOM 797 C C . LEU A 1 95 ? 13.051 -10.102 -35.749 1.00 94.19 95 LEU A C 1
ATOM 799 O O . LEU A 1 95 ? 12.692 -9.775 -36.875 1.00 94.19 95 LEU A O 1
ATOM 803 N N . LYS A 1 96 ? 13.748 -11.219 -35.517 1.00 94.94 96 LYS A N 1
ATOM 804 C CA . LYS A 1 96 ? 14.127 -12.170 -36.573 1.00 94.94 96 LYS A CA 1
ATOM 805 C C . LYS A 1 96 ? 13.037 -13.195 -36.862 1.00 94.94 96 LYS A C 1
ATOM 807 O O . LYS A 1 96 ? 12.911 -13.633 -37.998 1.00 94.94 96 LYS A O 1
ATOM 812 N N . ASP A 1 97 ? 12.288 -13.586 -35.838 1.00 95.06 97 ASP A N 1
ATOM 813 C CA . ASP A 1 97 ? 11.233 -14.589 -35.923 1.00 95.06 97 ASP A CA 1
ATOM 814 C C . ASP A 1 97 ? 9.867 -13.930 -35.705 1.00 95.06 97 ASP A C 1
ATOM 816 O O . ASP A 1 97 ? 9.442 -13.671 -34.573 1.00 95.06 97 ASP A O 1
ATOM 820 N N . SER A 1 98 ? 9.188 -13.647 -36.820 1.00 91.31 98 SER A N 1
ATOM 821 C CA . SER A 1 98 ? 7.883 -12.988 -36.799 1.00 91.31 98 SER A CA 1
ATOM 822 C C . SER A 1 98 ? 6.794 -13.857 -36.172 1.00 91.31 98 SER A C 1
ATOM 824 O O . SER A 1 98 ? 5.864 -13.309 -35.583 1.00 91.31 98 SER A O 1
ATOM 826 N N . GLU A 1 99 ? 6.874 -15.185 -36.281 1.00 93.19 9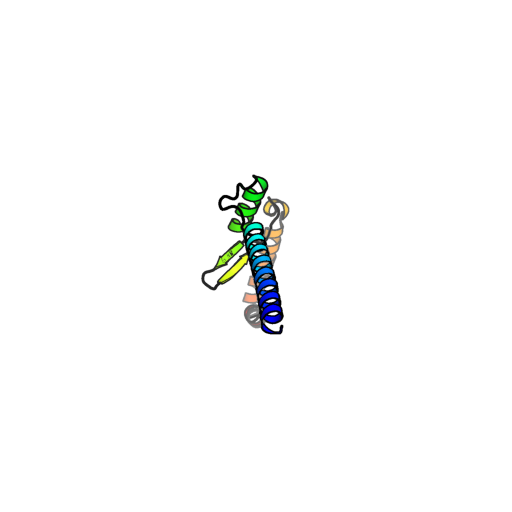9 GLU A N 1
ATOM 827 C CA . GLU A 1 99 ? 5.864 -16.079 -35.706 1.00 93.19 99 GLU A CA 1
ATOM 828 C C . GLU A 1 99 ? 5.988 -16.102 -34.177 1.00 93.19 99 GLU A C 1
ATOM 830 O O . GLU A 1 99 ? 4.998 -15.971 -33.450 1.00 93.19 99 GLU A O 1
ATOM 835 N N . LEU A 1 100 ? 7.222 -16.188 -33.672 1.00 92.19 100 LEU A N 1
ATOM 836 C CA . LEU A 1 100 ? 7.507 -16.125 -32.240 1.00 92.19 100 LEU A CA 1
ATOM 837 C C . LEU A 1 100 ? 7.097 -14.776 -31.628 1.00 92.19 100 LEU A C 1
ATOM 839 O O . LEU A 1 100 ? 6.580 -14.742 -30.511 1.00 92.19 100 LEU A O 1
ATOM 843 N N . ASN A 1 101 ? 7.291 -13.674 -32.358 1.00 92.50 101 ASN A N 1
ATOM 844 C CA . ASN A 1 101 ? 6.873 -12.331 -31.943 1.00 92.50 101 ASN A CA 1
ATOM 845 C C . ASN A 1 101 ? 5.363 -12.241 -31.716 1.00 92.50 101 ASN A C 1
ATOM 847 O O . ASN A 1 101 ? 4.920 -11.767 -30.669 1.00 92.50 101 ASN A O 1
ATOM 851 N N . VAL A 1 102 ? 4.577 -12.764 -32.662 1.00 93.56 102 VAL A N 1
ATOM 852 C CA . VAL A 1 102 ? 3.115 -12.803 -32.545 1.00 93.56 102 VAL A CA 1
ATOM 853 C C . VAL A 1 102 ? 2.698 -13.588 -31.300 1.00 93.56 102 VAL A C 1
ATOM 855 O O . VAL A 1 102 ? 1.905 -13.081 -30.512 1.00 93.56 102 VAL A O 1
ATOM 858 N N . LYS A 1 103 ? 3.286 -14.766 -31.051 1.00 90.94 103 LYS A N 1
ATOM 859 C CA . LYS A 1 103 ? 2.977 -15.581 -29.859 1.00 90.94 103 LYS A CA 1
ATOM 860 C C . LYS A 1 103 ? 3.303 -14.866 -28.543 1.00 90.94 103 LYS A C 1
ATOM 862 O O . LYS A 1 103 ? 2.535 -14.967 -27.595 1.00 90.94 103 LYS A O 1
ATOM 867 N N . TYR A 1 104 ? 4.411 -14.126 -28.485 1.00 89.44 104 TYR A N 1
ATOM 868 C CA . TYR A 1 104 ? 4.794 -13.356 -27.295 1.00 89.44 104 TYR A CA 1
ATOM 869 C C . TYR A 1 104 ? 3.872 -12.160 -27.028 1.00 89.44 104 TYR A C 1
ATOM 871 O O . TYR A 1 104 ? 3.617 -11.835 -25.871 1.00 89.44 104 TYR A O 1
ATOM 879 N N . LYS A 1 105 ? 3.375 -11.503 -28.082 1.00 86.31 105 LYS A N 1
ATOM 880 C CA . LYS A 1 105 ? 2.471 -10.347 -27.968 1.00 86.31 105 LYS A CA 1
ATOM 881 C C . LYS A 1 105 ? 1.012 -10.735 -27.746 1.00 86.31 105 LYS A C 1
ATOM 883 O O . LYS A 1 105 ? 0.269 -9.952 -27.175 1.00 86.31 105 LYS A O 1
ATOM 888 N N . CYS A 1 106 ? 0.614 -11.924 -28.188 1.00 81.38 106 CYS A N 1
ATOM 889 C CA . CYS A 1 106 ? -0.754 -12.429 -28.075 1.00 8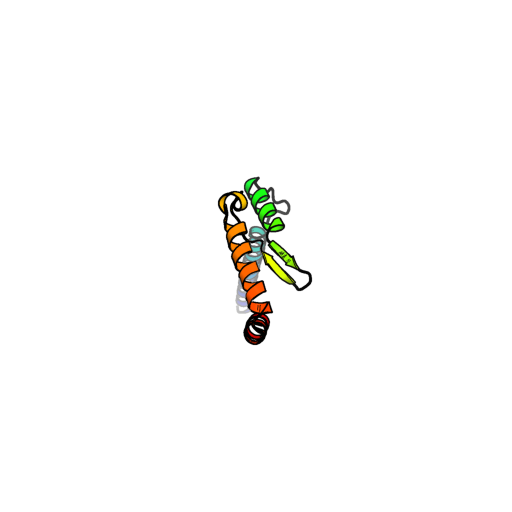1.38 106 CYS A CA 1
ATOM 890 C C . CYS A 1 106 ? -1.043 -13.128 -26.728 1.00 81.38 106 CYS A C 1
ATOM 892 O O . CYS A 1 106 ? -2.084 -13.757 -26.584 1.00 81.38 106 CYS A O 1
ATOM 894 N N . LEU A 1 107 ? -0.146 -13.044 -25.736 1.00 59.34 107 LEU A N 1
ATOM 895 C CA . LEU A 1 107 ? -0.361 -13.555 -24.370 1.00 59.34 107 LEU A CA 1
ATOM 896 C C . LEU A 1 107 ? -1.287 -12.644 -23.529 1.00 59.34 107 LEU A C 1
ATOM 898 O O . LEU A 1 107 ? -1.042 -12.413 -22.346 1.00 59.34 107 LEU A O 1
ATOM 902 N N . CYS A 1 108 ? -2.346 -12.120 -24.143 1.00 45.62 108 CYS A N 1
ATOM 903 C CA . CYS A 1 108 ? -3.395 -11.325 -23.506 1.00 45.62 108 CYS A CA 1
ATOM 904 C C . CYS A 1 108 ? -4.755 -11.934 -23.837 1.00 45.62 108 CYS A C 1
ATOM 906 O O . CYS A 1 108 ? -4.995 -12.175 -25.041 1.00 45.62 108 CYS A O 1
#

Radius of gyration: 33.69 Å; chains: 1; bounding box: 84×28×78 Å

pLDDT: mean 84.46, std 10.5, range [45.62, 97.31]